Protein AF-A0A416WF87-F1 (afdb_monomer)

Secondary structure (DSSP, 8-state):
------------------------------PPPPPTT-S-TTEESS-SS-S-EE-TTSEEEEE-SSSEEEEE-HHHHHHTTS-EEEEEE---TT-EE-TT-EEEEEEETTEEEEEE-SSSEEEEEE-GGGGSGGG--TT--EEEEEEEEGGG----B-HHHHHHHT-

pLDDT: mean 82.33, std 22.48, range [33.78, 98.69]

Nearest PDB structures (foldseek):
  2edg-assembly1_A  TM=7.376E-01  e=3.246E-07  Mus musculus
  4hnv-assembly1_A  TM=7.085E-01  e=1.153E-01  Staphylococcus aureus
  2dnc-assembly1_A  TM=5.779E-01  e=6.035E-02  Homo sapiens
  3bg5-assembly3_B  TM=3.956E-01  e=2.837E-02  Staphylococcus aureus
  4rcn-assembly1_B  TM=6.445E-01  e=1.052E+00  Mycobacterium avium subsp. paratuberculosis K-10

Foldseek 3Di:
DDDDDDDDDDDDDDDDDDDDDDDPDPPPDPDPDDPPPPDDLFWDQADPDAAWKADPVQWIWGDDPRFIFIFGHLVVCVQLPVAWDAKAAPDDAFDKDAFQDWGIWIHHPRGIDTGTAQGIKGFHDFDPCNVVRRPDHSVNGTGTTIIGTDVRHDDIDHPVRVVVVVD

Sequence (167 aa):
MKRVFFVIQILVLTVVFSGGNRDIEAGNMNMPSFPSQAQDQGYYSQLERNGNFYLKDHTWLRNGENHIQVGISYSMVAAIGNKVTFISPAKAVGDTFVKNELLAEIEGVGGTTNLYAPCAGVIKGINPMIETPYQMQPNQVWVYKCHLKRDQLGPLMDDQEYAAALQ

Radius of gyration: 27.75 Å; Cα contacts (8 Å, |Δi|>4): 299; chains: 1; bounding box: 70×58×87 Å

Solvent-accessible surface area (backbone atoms only — not comparable to full-atom values): 10042 Å² total; per-residue (Å²): 130,89,82,89,85,90,82,85,90,81,92,80,87,82,88,78,89,82,82,90,83,89,78,90,72,89,70,86,70,82,67,78,75,72,76,86,81,76,74,56,90,58,42,33,36,52,63,100,62,85,57,63,32,30,38,93,85,43,40,22,38,32,60,50,98,79,18,26,34,36,27,47,25,62,68,54,42,47,66,16,50,58,39,50,62,42,55,48,73,67,65,55,71,70,39,71,52,43,58,70,37,75,42,28,44,36,32,24,82,56,38,71,50,71,41,55,29,76,23,33,34,33,32,73,36,68,43,77,56,49,84,48,27,71,74,54,55,74,85,60,45,51,48,34,26,26,34,36,28,49,92,55,50,69,76,76,24,42,69,67,56,42,60,60,74,74,112

Structure (mmCIF, N/CA/C/O backbone):
data_AF-A0A416WF87-F1
#
_entry.id   AF-A0A416WF87-F1
#
loop_
_atom_site.group_PDB
_atom_site.id
_atom_site.type_symbol
_atom_site.label_atom_id
_atom_site.label_alt_id
_atom_site.label_comp_id
_atom_site.label_asym_id
_atom_site.label_entity_id
_atom_site.label_seq_id
_atom_site.pdbx_PDB_ins_code
_atom_site.Cartn_x
_atom_site.Cartn_y
_atom_site.Cartn_z
_atom_site.occupancy
_atom_site.B_iso_or_equiv
_atom_site.auth_seq_id
_atom_site.auth_comp_id
_atom_site.auth_asym_id
_atom_site.auth_atom_id
_atom_site.pdbx_PDB_model_num
ATOM 1 N N . MET A 1 1 ? -53.986 -41.598 -70.908 1.00 37.44 1 MET A N 1
ATOM 2 C CA . MET A 1 1 ? -52.728 -42.374 -70.806 1.00 37.44 1 MET A CA 1
ATOM 3 C C . MET A 1 1 ? -51.879 -41.781 -69.687 1.00 37.44 1 MET A C 1
ATOM 5 O O . MET A 1 1 ? -51.890 -40.571 -69.529 1.00 37.44 1 MET A O 1
ATOM 9 N N . LYS A 1 2 ? -51.243 -42.656 -68.894 1.00 42.88 2 LYS A N 1
ATOM 10 C CA . LYS A 1 2 ? -50.347 -42.423 -67.735 1.00 42.88 2 LYS A CA 1
ATOM 11 C C . LYS A 1 2 ? -49.354 -41.257 -67.990 1.00 42.88 2 LYS A C 1
ATOM 13 O O . LYS A 1 2 ? -48.954 -41.077 -69.132 1.00 42.88 2 LYS A O 1
ATOM 18 N N . ARG A 1 3 ? -48.853 -40.510 -66.998 1.00 45.06 3 ARG A N 1
ATOM 19 C CA . ARG A 1 3 ? -47.945 -40.993 -65.938 1.00 45.06 3 ARG A CA 1
ATOM 20 C C . ARG A 1 3 ? -47.837 -40.005 -64.766 1.00 45.06 3 ARG A C 1
ATOM 22 O O . ARG A 1 3 ? -47.672 -38.809 -64.961 1.00 45.06 3 ARG A O 1
ATOM 29 N N . VAL A 1 4 ? -47.877 -40.587 -63.572 1.00 45.38 4 VAL A N 1
ATOM 30 C CA . VAL A 1 4 ? -47.468 -40.038 -62.275 1.00 45.38 4 VAL A CA 1
ATOM 31 C C . VAL A 1 4 ? -45.943 -39.936 -62.237 1.00 45.38 4 VAL A C 1
ATOM 33 O O . VAL A 1 4 ? -45.286 -40.899 -62.627 1.00 45.38 4 VAL A O 1
ATOM 36 N N . PHE A 1 5 ? -45.393 -38.839 -61.710 1.00 46.25 5 PHE A N 1
ATOM 37 C CA . PHE A 1 5 ? -44.030 -38.803 -61.174 1.00 46.25 5 PHE A CA 1
ATOM 38 C C . PHE A 1 5 ? -43.988 -37.937 -59.906 1.00 46.25 5 PHE A C 1
ATOM 40 O O . PHE A 1 5 ? -44.180 -36.727 -59.953 1.00 46.25 5 PHE A O 1
ATOM 47 N N . PHE A 1 6 ? -43.766 -38.604 -58.773 1.00 42.06 6 PHE A N 1
ATOM 48 C CA . 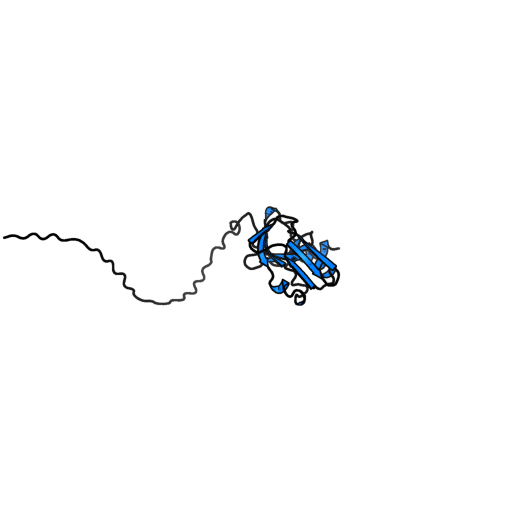PHE A 1 6 ? -43.394 -38.045 -57.472 1.00 42.06 6 PHE A CA 1
ATOM 49 C C . PHE A 1 6 ? -41.868 -38.003 -57.396 1.00 42.06 6 PHE A C 1
ATOM 51 O O . PHE A 1 6 ? -41.290 -39.083 -57.480 1.00 42.06 6 PHE A O 1
ATOM 58 N N . VAL A 1 7 ? -41.226 -36.848 -57.165 1.00 42.19 7 VAL A N 1
ATOM 59 C CA . VAL A 1 7 ? -39.847 -36.801 -56.628 1.00 42.19 7 VAL A CA 1
ATOM 60 C C . VAL A 1 7 ? -39.577 -35.500 -55.831 1.00 42.19 7 VAL A C 1
ATOM 62 O O . VAL A 1 7 ? -39.438 -34.434 -56.412 1.00 42.19 7 VAL A O 1
ATOM 65 N N . ILE A 1 8 ? -39.530 -35.654 -54.498 1.00 43.06 8 ILE A N 1
ATOM 66 C CA . ILE A 1 8 ? -38.529 -35.190 -53.500 1.00 43.06 8 ILE A CA 1
ATOM 67 C C . ILE A 1 8 ? -38.167 -33.686 -53.386 1.00 43.06 8 ILE A C 1
ATOM 69 O O . ILE A 1 8 ? -37.668 -33.051 -54.306 1.00 43.06 8 ILE A O 1
ATOM 73 N N . GLN A 1 9 ? -38.343 -33.175 -52.156 1.00 45.03 9 GLN A N 1
ATOM 74 C CA . GLN A 1 9 ? -37.938 -31.864 -51.631 1.00 45.03 9 GLN A CA 1
ATOM 75 C C . GLN A 1 9 ? -36.424 -31.615 -51.616 1.00 45.03 9 GLN A C 1
ATOM 77 O O . GLN A 1 9 ? -35.680 -32.513 -51.233 1.00 45.03 9 GLN A O 1
ATOM 82 N N . ILE A 1 10 ? -36.014 -30.352 -51.812 1.00 44.91 10 ILE A N 1
ATOM 83 C CA . ILE A 1 10 ? -34.842 -29.738 -51.156 1.00 44.91 10 ILE A CA 1
ATOM 84 C C . ILE A 1 10 ? -35.167 -28.259 -50.864 1.00 44.91 10 ILE A C 1
ATOM 86 O O . ILE A 1 10 ? -35.458 -27.489 -51.777 1.00 44.91 10 ILE A O 1
ATOM 90 N N . LEU A 1 11 ? -35.130 -27.870 -49.586 1.00 39.47 11 LEU A N 1
ATOM 91 C CA . LEU A 1 11 ? -35.268 -26.490 -49.109 1.00 39.47 11 LEU A CA 1
ATOM 92 C C . LEU A 1 11 ? -33.876 -25.833 -49.111 1.00 39.47 11 LEU A C 1
ATOM 94 O O . LEU A 1 11 ? -33.000 -26.264 -48.366 1.00 39.47 11 LEU A O 1
ATOM 98 N N . VAL A 1 12 ? -33.663 -24.802 -49.932 1.00 41.47 12 VAL A N 1
ATOM 99 C CA . VAL A 1 12 ? -32.439 -23.982 -49.910 1.00 41.47 12 VAL A CA 1
ATOM 100 C C . VAL A 1 12 ? -32.845 -22.547 -49.599 1.00 41.47 12 VAL A C 1
ATOM 102 O O . VAL A 1 12 ? -33.397 -21.853 -50.448 1.00 41.47 12 VAL A O 1
ATOM 105 N N . LEU A 1 13 ? -32.604 -22.110 -48.361 1.00 34.38 13 LEU A N 1
ATOM 106 C CA . LEU A 1 13 ? -32.789 -20.720 -47.955 1.00 34.38 13 LEU A CA 1
ATOM 107 C C . LEU A 1 13 ? -31.494 -19.954 -48.260 1.00 34.38 13 LEU A C 1
ATOM 109 O O . LEU A 1 13 ? -30.516 -20.036 -47.521 1.00 34.38 13 LEU A O 1
ATOM 113 N N . THR A 1 14 ? -31.467 -19.236 -49.378 1.00 45.78 14 THR A N 1
ATOM 114 C CA . THR A 1 14 ? -30.399 -18.287 -49.712 1.00 45.78 14 THR A CA 1
ATOM 115 C C . THR A 1 14 ? -30.617 -16.976 -48.961 1.00 45.78 14 THR A C 1
ATOM 117 O O . THR A 1 14 ? -31.574 -16.258 -49.243 1.00 45.78 14 THR A O 1
ATOM 120 N N . VAL A 1 15 ? -29.715 -16.639 -48.038 1.00 44.34 15 VAL A N 1
ATOM 121 C CA . VAL A 1 15 ? -29.583 -15.279 -47.497 1.00 44.34 15 VAL A CA 1
ATOM 122 C C . VAL A 1 15 ? -28.593 -14.530 -48.386 1.00 44.34 15 VAL A C 1
ATOM 124 O O . VAL A 1 15 ? -27.417 -14.885 -48.428 1.00 44.34 15 VAL A O 1
ATOM 127 N N . VAL A 1 16 ? -29.063 -13.507 -49.104 1.00 41.91 16 VAL A N 1
ATOM 128 C CA . VAL A 1 16 ? -28.199 -12.545 -49.803 1.00 41.91 16 VAL A CA 1
ATOM 129 C C . VAL A 1 16 ? -28.466 -11.148 -49.253 1.00 41.91 16 VAL A C 1
ATOM 131 O O . VAL A 1 16 ? -29.606 -10.711 -49.125 1.00 41.91 16 VAL A O 1
ATOM 134 N N . PHE A 1 17 ? -27.360 -10.501 -48.900 1.00 45.88 17 PHE A N 1
ATOM 135 C CA . PHE A 1 17 ? -27.209 -9.180 -48.309 1.00 45.88 17 PHE A CA 1
ATOM 136 C C . PHE A 1 17 ? -27.709 -8.036 -49.207 1.00 45.88 17 PHE A C 1
ATOM 138 O O . PHE A 1 17 ? -27.507 -8.045 -50.417 1.00 45.88 17 PHE A O 1
ATOM 145 N N . SER A 1 18 ? -28.221 -6.982 -48.575 1.00 39.03 18 SER A N 1
ATOM 146 C CA . SER A 1 18 ? -28.177 -5.588 -49.039 1.00 39.03 18 SER A CA 1
ATOM 147 C C . SER A 1 18 ? -28.270 -4.750 -47.763 1.00 39.03 18 SER A C 1
ATOM 149 O O . SER A 1 18 ? -29.150 -4.999 -46.950 1.00 39.03 18 SER A O 1
ATOM 151 N N . GLY A 1 19 ? -27.349 -3.870 -47.394 1.00 33.78 19 GLY A N 1
ATOM 152 C CA . GLY A 1 19 ? -26.683 -2.827 -48.167 1.00 33.78 19 GLY A CA 1
ATOM 153 C C . GLY A 1 19 ? -26.875 -1.569 -47.311 1.00 33.78 19 GLY A C 1
ATOM 154 O O . GLY A 1 19 ? -28.003 -1.262 -46.941 1.00 33.78 19 GLY A O 1
ATOM 155 N N . GLY A 1 20 ? -25.778 -0.972 -46.845 1.00 40.62 20 GLY A N 1
ATOM 156 C CA . GLY A 1 20 ? -25.757 -0.114 -45.657 1.00 40.62 20 GLY A CA 1
ATOM 157 C C . GLY A 1 20 ? -26.458 1.242 -45.767 1.00 40.62 20 GLY A C 1
ATOM 158 O O . GLY A 1 20 ? -26.786 1.704 -46.852 1.00 40.62 20 GLY A O 1
ATOM 159 N N . ASN A 1 21 ? -26.586 1.904 -44.616 1.00 36.91 21 ASN A N 1
ATOM 160 C CA . ASN A 1 21 ? -26.352 3.339 -44.476 1.00 36.91 21 ASN A CA 1
ATOM 161 C C . ASN A 1 21 ? -26.062 3.681 -43.008 1.00 36.91 21 ASN A C 1
ATOM 163 O O . ASN A 1 21 ? -26.610 3.077 -42.089 1.00 36.91 21 ASN A O 1
ATOM 167 N N . ARG A 1 22 ? -25.102 4.588 -42.821 1.00 47.19 22 ARG A N 1
ATOM 168 C CA . ARG A 1 22 ? -24.655 5.116 -41.534 1.00 47.19 22 ARG A CA 1
ATOM 169 C C . ARG A 1 22 ? -25.471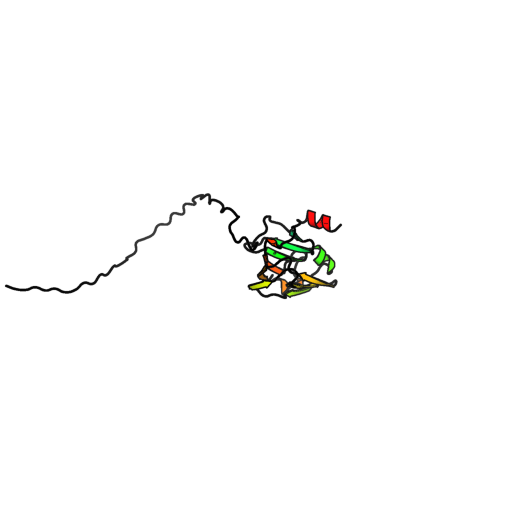 6.359 -41.225 1.00 47.19 22 ARG A C 1
ATOM 171 O O . ARG A 1 22 ? -25.327 7.323 -41.963 1.00 47.19 22 ARG A O 1
ATOM 178 N N . ASP A 1 23 ? -26.160 6.362 -40.094 1.00 42.38 23 ASP A N 1
ATOM 179 C CA . ASP A 1 23 ? -26.611 7.584 -39.441 1.00 42.38 23 ASP A CA 1
ATOM 180 C C . ASP A 1 23 ? -26.057 7.567 -38.011 1.00 42.38 23 ASP A C 1
ATOM 182 O O . ASP A 1 23 ? -26.439 6.746 -37.176 1.00 42.38 23 ASP A O 1
ATOM 186 N N . ILE A 1 24 ? -25.060 8.420 -37.754 1.00 48.06 24 ILE A N 1
ATOM 187 C CA . ILE A 1 24 ? -24.634 8.752 -36.393 1.00 48.06 24 ILE A CA 1
ATOM 188 C C . ILE A 1 24 ? -25.643 9.775 -35.884 1.00 48.06 24 ILE A C 1
ATOM 190 O O . ILE A 1 24 ? -25.491 10.973 -36.107 1.00 48.06 24 ILE A O 1
ATOM 194 N N . GLU A 1 25 ? -26.669 9.298 -35.193 1.00 42.19 25 GLU A N 1
ATOM 195 C CA . GLU A 1 25 ? -27.424 10.128 -34.266 1.00 42.19 25 GLU A CA 1
ATOM 196 C C . GLU A 1 25 ? -26.745 10.020 -32.903 1.00 42.19 25 GLU A C 1
ATOM 198 O O . GLU A 1 25 ? -26.793 8.991 -32.228 1.00 42.19 25 GLU A O 1
ATOM 203 N N . ALA A 1 26 ? -26.074 11.101 -32.498 1.00 45.06 26 ALA A N 1
ATOM 204 C CA . ALA A 1 26 ? -25.683 11.330 -31.115 1.00 45.06 26 ALA A CA 1
ATOM 205 C C . ALA A 1 26 ? -26.960 11.550 -30.285 1.00 45.06 26 ALA A C 1
ATOM 207 O O . ALA A 1 26 ? -27.321 12.669 -29.924 1.00 45.06 26 ALA A O 1
ATOM 208 N N . GLY A 1 27 ? -27.682 10.458 -30.040 1.00 36.88 27 GLY A N 1
ATOM 209 C CA . GLY A 1 27 ? -28.808 10.407 -29.131 1.00 36.88 27 GLY A CA 1
ATOM 210 C C . GLY A 1 27 ? -28.284 10.554 -27.714 1.00 36.88 27 GLY A C 1
ATOM 211 O O . GLY A 1 27 ? -27.629 9.659 -27.184 1.00 36.88 27 GLY A O 1
ATOM 212 N N . ASN A 1 28 ? -28.574 11.701 -27.111 1.00 54.25 28 ASN A N 1
ATOM 213 C CA . ASN A 1 28 ? -28.478 11.945 -25.682 1.00 54.25 28 ASN A CA 1
ATOM 214 C C . ASN A 1 28 ? -29.392 10.952 -24.939 1.00 54.25 28 ASN A C 1
ATOM 216 O O . ASN A 1 28 ? -30.523 11.275 -24.578 1.00 54.25 28 ASN A O 1
ATOM 220 N N . MET A 1 29 ? -28.933 9.712 -24.767 1.00 44.81 29 MET A N 1
ATOM 221 C CA . MET A 1 29 ? -29.598 8.738 -23.919 1.00 44.81 29 MET A CA 1
ATOM 222 C C . MET A 1 29 ? -29.171 9.020 -22.485 1.00 44.81 29 MET A C 1
ATOM 224 O O . MET A 1 29 ? -28.078 8.648 -22.063 1.00 44.81 29 MET A O 1
ATOM 228 N N . ASN A 1 30 ? -30.059 9.676 -21.736 1.00 51.16 30 ASN A N 1
ATOM 229 C CA . ASN A 1 30 ? -30.096 9.551 -20.285 1.00 51.16 30 ASN A CA 1
ATOM 230 C C . ASN A 1 30 ? -30.209 8.057 -19.957 1.00 51.16 30 ASN A C 1
ATOM 232 O O . ASN A 1 30 ? -31.305 7.499 -19.917 1.00 51.16 30 ASN A O 1
ATOM 236 N N . MET A 1 31 ? -29.064 7.405 -19.771 1.00 43.50 31 MET A N 1
ATOM 237 C CA . MET A 1 31 ? -29.006 6.110 -19.118 1.00 43.50 31 MET A CA 1
ATOM 238 C C . MET A 1 31 ? -29.550 6.312 -17.706 1.00 43.50 31 MET A C 1
ATOM 240 O O . MET A 1 31 ? -29.035 7.173 -16.986 1.00 43.50 31 MET A O 1
ATOM 244 N N . PRO A 1 32 ? -30.555 5.539 -17.271 1.00 40.81 32 PRO A N 1
ATOM 245 C CA . PRO A 1 32 ? -30.812 5.410 -15.851 1.00 40.81 32 PRO A CA 1
ATOM 246 C C . PRO A 1 32 ? -29.500 4.930 -15.230 1.00 40.81 32 PRO A C 1
ATOM 248 O O . PRO A 1 32 ? -28.997 3.867 -15.602 1.00 40.81 32 PRO A O 1
ATOM 251 N N . SER A 1 33 ? -28.901 5.725 -14.342 1.00 52.56 33 SER A N 1
ATOM 252 C CA . SER A 1 33 ? -27.798 5.230 -13.531 1.00 52.56 33 SER A CA 1
ATOM 253 C C . SER A 1 33 ? -28.312 3.989 -12.812 1.00 52.56 33 SER A C 1
ATOM 255 O O . SER A 1 33 ? -29.347 4.025 -12.142 1.00 52.56 33 SER A O 1
ATOM 257 N N . PHE A 1 34 ? -27.630 2.863 -13.018 1.00 40.12 34 PHE A N 1
ATOM 258 C CA . PHE A 1 34 ? -27.923 1.648 -12.275 1.00 40.12 34 PHE A CA 1
ATOM 259 C C . PHE A 1 34 ? -27.984 2.003 -10.783 1.00 40.12 34 PHE A C 1
ATOM 261 O O . PHE A 1 34 ? -27.094 2.718 -10.307 1.00 40.12 34 PHE A O 1
ATOM 268 N N . PRO A 1 35 ? -28.992 1.539 -10.020 1.00 37.72 35 PRO A N 1
ATOM 269 C CA . PRO A 1 35 ? -28.926 1.666 -8.575 1.00 37.72 35 PRO A CA 1
ATOM 270 C C . PRO A 1 35 ? -27.637 0.971 -8.125 1.00 37.72 35 PRO A C 1
ATOM 272 O O . PRO A 1 35 ? -27.459 -0.226 -8.349 1.00 37.72 35 PRO A O 1
ATOM 275 N N . SER A 1 36 ? -26.718 1.733 -7.524 1.00 51.03 36 SER A N 1
ATOM 276 C CA . SER A 1 36 ? -25.339 1.328 -7.192 1.00 51.03 36 SER A CA 1
ATOM 277 C C . SER A 1 36 ? -25.230 0.191 -6.163 1.00 51.03 36 SER A C 1
ATOM 279 O O . SER A 1 36 ? -24.153 -0.104 -5.651 1.00 51.03 36 SER A O 1
ATOM 281 N N . GLN A 1 37 ? -26.344 -0.460 -5.834 1.00 42.88 37 GLN A N 1
ATOM 282 C CA . GLN A 1 37 ? -26.469 -1.408 -4.734 1.00 42.88 37 GLN A CA 1
ATOM 283 C C . GLN A 1 37 ? -26.409 -2.884 -5.168 1.00 42.88 37 GLN A C 1
ATOM 285 O O . GLN A 1 37 ? -26.556 -3.762 -4.319 1.00 42.88 37 GLN A O 1
ATOM 290 N N . ALA A 1 38 ? -26.168 -3.178 -6.454 1.00 42.25 38 ALA A N 1
ATOM 291 C CA . ALA A 1 38 ? -26.228 -4.544 -6.995 1.00 42.25 38 ALA A CA 1
ATOM 292 C C . ALA A 1 38 ? -25.000 -5.007 -7.816 1.00 42.25 38 ALA A C 1
ATOM 294 O O . ALA A 1 38 ? -25.109 -5.968 -8.573 1.00 42.25 38 ALA A O 1
ATOM 295 N N . GLN A 1 39 ? -23.825 -4.383 -7.659 1.00 49.44 39 GLN A N 1
ATOM 296 C CA . GLN A 1 39 ? -22.543 -4.983 -8.069 1.00 49.44 39 GLN A CA 1
ATOM 297 C C . GLN A 1 39 ? -21.807 -5.482 -6.813 1.00 49.44 39 GLN A C 1
ATOM 299 O O . GLN A 1 39 ? -21.230 -4.694 -6.074 1.00 49.44 39 GLN A O 1
ATOM 304 N N . ASP A 1 40 ? -21.934 -6.791 -6.560 1.00 48.19 40 ASP A N 1
ATOM 305 C CA . ASP A 1 40 ? -21.277 -7.615 -5.530 1.00 48.19 40 ASP A CA 1
ATOM 306 C C . ASP A 1 40 ? -21.191 -7.040 -4.107 1.00 48.19 40 ASP A C 1
ATOM 308 O O . ASP A 1 40 ? -20.197 -6.457 -3.682 1.00 48.19 40 ASP A O 1
ATOM 312 N N . GLN A 1 41 ? -22.196 -7.351 -3.286 1.00 54.78 41 GLN A N 1
ATOM 313 C CA . GLN A 1 41 ? -22.230 -7.020 -1.853 1.00 54.78 41 GLN A CA 1
ATOM 314 C C . G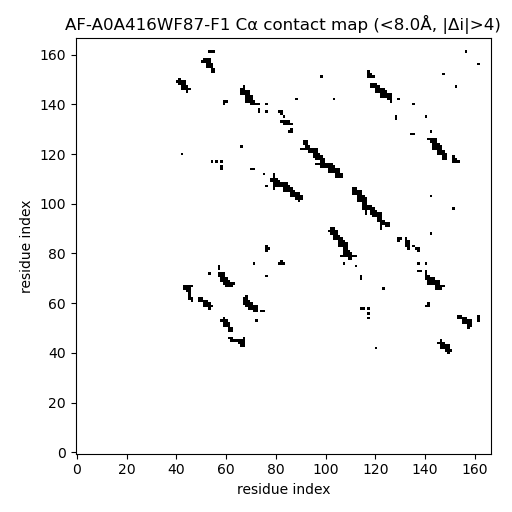LN A 1 41 ? -21.044 -7.586 -1.036 1.00 54.78 41 GLN A C 1
ATOM 316 O O . GLN A 1 41 ? -20.857 -7.194 0.113 1.00 54.78 41 GLN A O 1
ATOM 321 N N . GLY A 1 42 ? -20.226 -8.479 -1.607 1.00 76.19 42 GLY A N 1
ATOM 322 C CA . GLY A 1 42 ? -19.043 -9.031 -0.948 1.00 76.19 42 GLY A CA 1
ATOM 323 C C . GLY A 1 42 ? -17.800 -8.143 -1.034 1.00 76.19 42 GLY A C 1
ATOM 324 O O . GLY A 1 42 ? -17.101 -7.992 -0.033 1.00 76.19 42 GLY A O 1
ATOM 325 N N . TYR A 1 43 ? -17.518 -7.544 -2.195 1.00 83.69 43 TYR A N 1
ATOM 326 C CA . TYR A 1 43 ? -16.242 -6.872 -2.455 1.00 83.69 43 TYR A CA 1
ATOM 327 C C . TYR A 1 43 ? -16.425 -5.468 -3.045 1.00 83.69 43 TYR A C 1
ATOM 329 O O . TYR A 1 43 ? -17.093 -5.277 -4.053 1.00 83.69 43 TYR A O 1
ATOM 337 N N . TYR A 1 44 ? -15.750 -4.479 -2.463 1.00 85.50 44 TYR A N 1
ATOM 338 C CA . TYR A 1 44 ? -15.464 -3.210 -3.114 1.00 85.50 44 TYR A CA 1
ATOM 339 C C . TYR A 1 44 ? -14.465 -3.416 -4.258 1.00 85.50 44 TYR A C 1
ATOM 341 O O . TYR A 1 44 ? -13.307 -3.783 -4.034 1.00 85.50 44 TYR A O 1
ATOM 349 N N . SER A 1 45 ? -14.890 -3.105 -5.481 1.00 90.31 45 SER A N 1
ATOM 350 C CA . SER A 1 45 ? -13.983 -2.779 -6.586 1.00 90.31 45 SER A CA 1
ATOM 351 C C . SER A 1 45 ? -13.610 -1.294 -6.603 1.00 90.31 45 SER A C 1
ATOM 353 O O . SER A 1 45 ? -12.603 -0.936 -7.207 1.00 90.31 45 SER A O 1
ATOM 355 N N . GLN A 1 46 ? -14.391 -0.449 -5.919 1.00 91.00 46 GLN A N 1
ATOM 356 C CA . GLN A 1 46 ? -14.176 0.987 -5.737 1.00 91.00 46 GLN A CA 1
ATOM 357 C C . GLN A 1 46 ? -14.693 1.441 -4.363 1.00 91.00 46 GLN A C 1
ATOM 359 O O . GLN A 1 46 ? -15.659 0.892 -3.834 1.00 91.00 46 GLN A O 1
ATOM 364 N N . LEU A 1 47 ? -14.042 2.453 -3.805 1.00 90.56 47 LEU A N 1
ATOM 365 C CA . LEU A 1 47 ? -14.469 3.257 -2.667 1.00 90.56 47 LEU A CA 1
ATOM 366 C C . LEU A 1 47 ? -15.595 4.209 -3.090 1.00 90.56 47 LEU A C 1
ATOM 368 O O . LEU A 1 47 ? -15.647 4.654 -4.236 1.00 90.56 47 LEU A O 1
ATOM 372 N N . GLU A 1 48 ? -16.453 4.583 -2.141 1.00 88.00 48 GLU A N 1
ATOM 373 C CA . GLU A 1 48 ? -17.618 5.453 -2.388 1.00 88.00 48 GLU A CA 1
ATOM 374 C C . GLU A 1 48 ? -17.249 6.872 -2.840 1.00 88.00 48 GLU A C 1
ATOM 376 O O . GLU A 1 48 ? -18.038 7.556 -3.488 1.00 88.00 48 GLU A O 1
ATOM 381 N N . ARG A 1 49 ? -16.045 7.326 -2.486 1.00 90.25 49 ARG A N 1
ATOM 382 C CA . ARG A 1 49 ? -15.521 8.655 -2.802 1.00 90.25 49 ARG A CA 1
ATOM 383 C C . ARG A 1 49 ? -14.177 8.524 -3.512 1.00 90.25 49 ARG A C 1
ATOM 385 O O . ARG A 1 49 ? -13.437 7.568 -3.292 1.00 90.25 49 ARG A O 1
ATOM 392 N N . ASN A 1 50 ? -13.851 9.511 -4.343 1.00 91.31 50 ASN A N 1
ATOM 393 C CA . ASN A 1 50 ? -12.525 9.641 -4.947 1.00 91.31 50 ASN A CA 1
ATOM 394 C C . ASN A 1 50 ? -11.603 10.446 -4.028 1.00 91.31 50 ASN A C 1
ATOM 396 O O . ASN A 1 50 ? -12.051 11.374 -3.363 1.00 91.31 50 ASN A O 1
ATOM 400 N N . GLY A 1 51 ? -10.315 10.115 -4.033 1.00 94.06 51 GLY A N 1
ATOM 401 C CA . GLY A 1 51 ? -9.315 10.749 -3.176 1.00 94.06 51 GLY A CA 1
ATOM 402 C C . GLY A 1 51 ? -8.332 9.725 -2.625 1.00 94.06 51 GLY A C 1
ATOM 403 O O . GLY A 1 51 ? -8.416 8.541 -2.965 1.00 94.06 51 GLY A O 1
ATOM 404 N N . ASN A 1 52 ? -7.397 10.193 -1.802 1.00 96.44 52 ASN A N 1
ATOM 405 C CA . ASN A 1 52 ? -6.600 9.305 -0.966 1.00 96.44 52 ASN A CA 1
ATOM 406 C C . ASN A 1 52 ? -7.426 8.941 0.263 1.00 96.44 52 ASN A C 1
ATOM 408 O O . ASN A 1 52 ? -8.017 9.816 0.895 1.00 96.44 52 ASN A O 1
ATOM 412 N N . PHE A 1 53 ? -7.428 7.661 0.600 1.00 97.50 53 PHE A N 1
ATOM 413 C CA . PHE A 1 53 ? -7.976 7.171 1.849 1.00 97.50 53 PHE A CA 1
ATOM 414 C C . PHE A 1 53 ? -6.918 6.403 2.616 1.00 97.50 53 PHE A C 1
ATOM 416 O O . PHE A 1 53 ? -6.040 5.767 2.036 1.00 97.50 53 PHE A O 1
ATOM 423 N N . TYR A 1 54 ? -7.042 6.445 3.931 1.00 97.88 54 TYR A N 1
ATOM 424 C CA . TYR A 1 54 ? -6.131 5.809 4.856 1.00 97.88 54 TYR A CA 1
ATOM 425 C C . TYR A 1 54 ? -6.913 4.997 5.871 1.00 97.88 54 TYR A C 1
ATOM 427 O O . TYR A 1 54 ? -8.035 5.337 6.253 1.00 97.88 54 TYR A O 1
ATOM 435 N N . LEU A 1 55 ? -6.288 3.928 6.336 1.00 97.31 55 LEU A N 1
ATOM 436 C CA . LEU A 1 55 ? -6.741 3.168 7.487 1.00 97.31 55 LEU A CA 1
ATOM 437 C C . LEU A 1 55 ? -5.836 3.445 8.684 1.00 97.31 55 LEU A C 1
ATOM 439 O O . LEU A 1 55 ? -4.715 3.939 8.559 1.00 97.31 55 LEU A O 1
ATOM 443 N N . LYS A 1 56 ? -6.335 3.101 9.873 1.00 95.81 56 LYS A N 1
ATOM 444 C CA . LYS A 1 56 ? -5.609 3.282 11.138 1.00 95.81 56 LYS A CA 1
ATOM 445 C C . LYS A 1 56 ? -4.267 2.541 11.173 1.00 95.81 56 LYS A C 1
ATOM 447 O O . LYS A 1 56 ? -3.366 2.954 11.887 1.00 95.81 56 LYS A O 1
ATOM 452 N N . ASP A 1 57 ? -4.141 1.461 10.411 1.00 95.44 57 ASP A N 1
ATOM 453 C CA . ASP A 1 57 ? -2.916 0.669 10.266 1.00 95.44 57 ASP A CA 1
ATOM 454 C C . ASP A 1 57 ? -1.929 1.244 9.235 1.00 95.44 57 ASP A C 1
ATOM 456 O O . ASP A 1 57 ? -0.983 0.566 8.844 1.00 95.44 57 ASP A O 1
ATOM 460 N N . HIS A 1 58 ? -2.137 2.491 8.801 1.00 96.94 58 HIS A N 1
ATOM 461 C CA . HIS A 1 58 ? -1.323 3.177 7.802 1.00 96.94 58 HIS A CA 1
ATOM 462 C C . HIS A 1 58 ? -1.390 2.568 6.391 1.00 96.94 58 HIS A C 1
ATOM 464 O O . HIS A 1 58 ? -0.537 2.867 5.553 1.00 96.94 58 HIS A O 1
ATOM 470 N N . THR A 1 59 ? -2.419 1.774 6.084 1.00 97.88 59 THR A N 1
ATOM 471 C CA . THR A 1 59 ? -2.717 1.379 4.701 1.00 97.88 59 THR A CA 1
ATOM 472 C C . THR A 1 59 ? -3.270 2.569 3.923 1.00 97.88 59 THR A C 1
ATOM 474 O O . THR A 1 59 ? -4.188 3.240 4.392 1.00 97.88 59 THR A O 1
ATOM 477 N N . TRP A 1 60 ? -2.752 2.804 2.719 1.00 98.25 60 TRP A N 1
ATOM 478 C CA . TRP A 1 60 ? -3.274 3.770 1.753 1.00 98.25 60 TRP A CA 1
ATOM 479 C C . TRP A 1 60 ? -4.144 3.072 0.705 1.00 98.25 60 TRP A C 1
ATOM 481 O O . TRP A 1 60 ? -3.798 1.992 0.215 1.00 98.25 60 TRP A O 1
ATOM 491 N N . LEU A 1 61 ? -5.260 3.705 0.347 1.00 97.81 61 LEU A N 1
ATOM 492 C CA . LEU A 1 61 ? -6.260 3.212 -0.591 1.00 97.81 61 LEU A CA 1
ATOM 493 C C . LEU A 1 61 ? -6.684 4.325 -1.557 1.00 97.81 61 LEU A C 1
ATOM 495 O O . LEU A 1 61 ? -6.926 5.460 -1.145 1.00 97.81 61 LEU A O 1
ATOM 499 N N . ARG A 1 62 ? -6.849 3.996 -2.841 1.00 96.81 62 ARG A N 1
ATOM 500 C CA . ARG A 1 62 ? -7.393 4.929 -3.844 1.00 96.81 62 ARG A CA 1
ATOM 501 C C . ARG A 1 62 ? -8.127 4.210 -4.965 1.00 96.81 62 ARG A C 1
ATOM 503 O O . ARG A 1 62 ? -7.723 3.131 -5.389 1.00 96.81 62 ARG A O 1
ATOM 510 N N . ASN A 1 63 ? -9.173 4.840 -5.494 1.00 95.75 63 ASN A N 1
ATOM 511 C CA . ASN A 1 63 ? -9.898 4.324 -6.653 1.00 95.75 63 ASN A CA 1
ATOM 512 C C . ASN A 1 63 ? -9.042 4.294 -7.922 1.00 95.75 63 ASN A C 1
ATOM 514 O O . ASN A 1 63 ? -8.451 5.302 -8.313 1.00 95.75 63 ASN A O 1
ATOM 518 N N . GLY A 1 64 ? -9.053 3.142 -8.591 1.00 92.31 64 GLY A N 1
ATOM 519 C CA . GLY A 1 64 ? -8.786 2.997 -10.018 1.00 92.31 64 GLY A CA 1
ATOM 520 C C . GLY A 1 64 ? -10.079 2.727 -10.799 1.00 92.31 64 GLY A C 1
ATOM 521 O O . GLY A 1 64 ? -11.183 2.783 -10.261 1.00 92.31 64 GLY A O 1
ATOM 522 N N . GLU A 1 65 ? -9.950 2.400 -12.085 1.00 88.06 65 GLU A N 1
ATOM 523 C CA . GLU A 1 65 ? -11.099 2.225 -12.992 1.00 88.06 65 GLU A CA 1
ATOM 524 C C . GLU A 1 65 ? -12.025 1.052 -12.608 1.00 88.06 65 GLU A C 1
ATOM 526 O O . GLU A 1 65 ? -13.235 1.153 -12.753 1.00 88.06 65 GLU A O 1
ATOM 531 N N . ASN A 1 66 ? -11.477 -0.044 -12.071 1.00 92.19 66 ASN A N 1
ATOM 532 C CA . ASN A 1 66 ? -12.245 -1.213 -11.603 1.00 92.19 66 ASN A CA 1
ATOM 533 C C . ASN A 1 66 ? -11.480 -2.008 -10.525 1.00 92.19 66 ASN A C 1
ATOM 535 O O . ASN A 1 66 ? -11.412 -3.240 -10.528 1.00 92.19 66 ASN A O 1
ATOM 539 N N . HIS A 1 67 ? -10.768 -1.287 -9.670 1.00 95.31 67 HIS A N 1
ATOM 540 C CA . HIS A 1 67 ? -9.980 -1.830 -8.572 1.00 95.31 67 HIS A CA 1
ATOM 541 C C . HIS A 1 67 ? -9.683 -0.715 -7.576 1.00 95.31 67 HIS A C 1
ATOM 543 O O . HIS A 1 67 ? -9.708 0.468 -7.920 1.00 95.31 67 HIS A O 1
ATOM 549 N N . ILE A 1 68 ? -9.296 -1.110 -6.373 1.00 97.69 68 ILE A N 1
ATOM 550 C CA . ILE A 1 68 ? -8.707 -0.217 -5.386 1.00 97.69 68 ILE A CA 1
ATOM 551 C C . ILE A 1 68 ? -7.196 -0.414 -5.442 1.00 97.69 68 ILE A C 1
ATOM 553 O O . ILE A 1 68 ? -6.708 -1.540 -5.381 1.00 97.69 68 ILE A O 1
ATOM 557 N N . GLN A 1 69 ? -6.445 0.666 -5.601 1.00 98.12 69 GLN A N 1
ATOM 558 C CA . GLN A 1 69 ? -5.003 0.651 -5.402 1.00 98.12 69 GLN A CA 1
ATOM 559 C C . GLN A 1 69 ? -4.721 0.589 -3.901 1.00 98.12 69 GLN A C 1
ATOM 561 O O . GLN A 1 69 ? -5.325 1.343 -3.142 1.00 98.12 69 GLN A O 1
ATOM 566 N N . VAL A 1 70 ? -3.827 -0.304 -3.486 1.00 98.50 70 VAL A N 1
ATOM 567 C CA . VAL A 1 70 ? -3.474 -0.557 -2.084 1.00 98.50 70 VAL A CA 1
ATOM 568 C C . VAL A 1 70 ? -1.973 -0.365 -1.906 1.00 98.50 70 VAL A C 1
ATOM 570 O O . VAL A 1 70 ? -1.179 -0.894 -2.690 1.00 98.50 70 VAL A O 1
ATOM 573 N N . GLY A 1 71 ? -1.587 0.395 -0.886 1.00 98.25 71 GLY A N 1
ATOM 574 C CA . GLY A 1 71 ? -0.204 0.759 -0.592 1.00 98.25 71 GLY A CA 1
ATOM 575 C C . GLY A 1 71 ? 0.014 1.123 0.869 1.00 98.25 71 GLY A C 1
ATOM 576 O O . GLY A 1 71 ? -0.878 0.955 1.698 1.00 98.25 71 GLY A O 1
ATOM 577 N N . ILE A 1 72 ? 1.195 1.657 1.171 1.00 97.69 72 ILE A N 1
ATOM 578 C CA . ILE A 1 72 ? 1.501 2.241 2.484 1.00 97.69 72 ILE A CA 1
ATOM 579 C C . ILE A 1 72 ? 1.210 3.742 2.490 1.00 97.69 72 ILE A C 1
ATOM 581 O O . ILE A 1 72 ? 1.242 4.394 1.451 1.00 97.69 72 ILE A O 1
ATOM 585 N N . SER A 1 73 ? 0.923 4.316 3.651 1.00 97.19 73 SER A N 1
ATOM 586 C CA . SER A 1 73 ? 0.695 5.755 3.774 1.00 97.19 73 SER A CA 1
ATOM 587 C C . SER A 1 73 ? 1.963 6.574 3.517 1.00 97.19 73 SER A C 1
ATOM 589 O O . SER A 1 73 ? 3.092 6.100 3.667 1.00 97.19 73 SER A O 1
ATOM 591 N N . TYR A 1 74 ? 1.784 7.861 3.211 1.00 95.69 74 TYR A N 1
ATOM 592 C CA . TYR A 1 74 ? 2.907 8.791 3.069 1.00 95.69 74 TYR A CA 1
ATOM 593 C C . TYR A 1 74 ? 3.726 8.928 4.358 1.00 95.69 74 TYR A C 1
ATOM 595 O O . TYR A 1 74 ? 4.941 9.099 4.292 1.00 95.69 74 TYR A O 1
ATOM 603 N N . SER A 1 75 ? 3.100 8.793 5.535 1.00 95.44 75 SER A N 1
ATOM 604 C CA . SER A 1 75 ? 3.841 8.806 6.801 1.00 95.44 75 SER A CA 1
ATOM 605 C C . SER A 1 75 ? 4.738 7.574 6.949 1.00 95.44 75 SER A C 1
ATOM 607 O O . SER A 1 75 ? 5.830 7.692 7.495 1.00 95.44 75 SER A O 1
ATOM 609 N N . MET A 1 76 ? 4.331 6.412 6.423 1.00 96.06 76 MET A N 1
ATOM 610 C CA . MET A 1 76 ? 5.178 5.215 6.412 1.00 96.06 76 MET A CA 1
ATOM 611 C C . MET A 1 76 ? 6.330 5.338 5.420 1.00 96.06 76 MET A C 1
ATOM 613 O O . MET A 1 76 ? 7.443 4.937 5.745 1.00 96.06 76 MET A O 1
ATOM 617 N N . VAL A 1 77 ? 6.110 5.966 4.259 1.00 95.69 77 VAL A N 1
ATOM 618 C CA . VAL A 1 77 ? 7.209 6.315 3.339 1.00 95.69 77 VAL A CA 1
ATOM 619 C C . VAL A 1 77 ? 8.214 7.248 4.014 1.00 95.69 77 VAL A C 1
ATOM 621 O O . VAL A 1 77 ? 9.422 7.050 3.889 1.00 95.69 77 VAL A O 1
ATOM 624 N N . ALA A 1 78 ? 7.737 8.245 4.763 1.00 94.62 78 ALA A N 1
ATOM 625 C CA . ALA A 1 78 ? 8.610 9.123 5.533 1.00 94.62 78 ALA A CA 1
ATOM 626 C C . ALA A 1 78 ? 9.394 8.348 6.609 1.00 94.62 78 ALA A C 1
ATOM 628 O O . ALA A 1 78 ? 10.603 8.543 6.739 1.00 94.62 78 ALA A O 1
ATOM 629 N N . ALA A 1 79 ? 8.738 7.420 7.316 1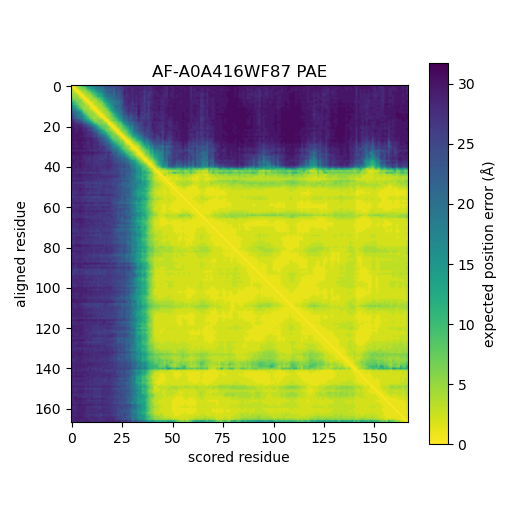.00 95.50 79 ALA A N 1
ATOM 630 C CA . ALA A 1 79 ? 9.351 6.596 8.358 1.00 95.50 79 ALA A CA 1
ATOM 631 C C . ALA A 1 79 ? 10.491 5.699 7.838 1.00 95.50 79 ALA A C 1
ATOM 633 O O . ALA A 1 79 ? 11.471 5.498 8.549 1.00 95.50 79 ALA A O 1
ATOM 634 N N . ILE A 1 80 ? 10.416 5.223 6.590 1.00 95.38 80 ILE A N 1
ATOM 635 C CA . ILE A 1 80 ? 11.488 4.442 5.939 1.00 95.38 80 ILE A CA 1
ATOM 636 C C . ILE A 1 80 ? 12.516 5.316 5.197 1.00 95.38 80 ILE A C 1
ATOM 638 O O . ILE A 1 80 ? 13.239 4.841 4.321 1.00 95.38 80 ILE A O 1
ATOM 642 N N . GLY A 1 81 ? 12.613 6.606 5.529 1.00 94.44 81 GLY A N 1
ATOM 643 C CA . GLY A 1 81 ? 13.637 7.503 4.985 1.00 94.44 81 GLY A CA 1
ATOM 644 C C . GLY A 1 81 ? 13.251 8.209 3.683 1.00 94.44 81 GLY A C 1
ATOM 645 O O . GLY A 1 81 ? 14.129 8.549 2.893 1.00 94.44 81 GLY A O 1
ATOM 646 N N . ASN A 1 82 ? 11.955 8.455 3.459 1.00 92.56 82 ASN A N 1
ATOM 647 C CA . ASN A 1 82 ? 11.384 9.244 2.352 1.00 92.56 82 ASN A CA 1
ATOM 648 C C . ASN A 1 82 ? 11.599 8.694 0.932 1.00 92.56 82 ASN A C 1
ATOM 650 O O . ASN A 1 82 ? 11.153 9.314 -0.035 1.00 92.56 82 ASN A O 1
ATOM 654 N N . LYS A 1 83 ? 12.275 7.554 0.774 1.00 92.06 83 LYS A N 1
ATOM 655 C CA . LYS A 1 83 ? 12.561 6.964 -0.533 1.00 92.06 83 LYS A CA 1
ATOM 656 C C . LYS A 1 83 ? 12.529 5.449 -0.459 1.00 92.06 83 LYS A C 1
ATOM 658 O O . LYS A 1 83 ? 13.318 4.865 0.277 1.00 92.06 83 LYS A O 1
ATOM 663 N N . VAL A 1 84 ? 11.664 4.847 -1.271 1.00 94.31 84 VAL A N 1
ATOM 664 C CA . VAL A 1 84 ? 11.594 3.396 -1.460 1.00 94.31 84 VAL A CA 1
ATOM 665 C C . VAL A 1 84 ? 12.733 2.954 -2.379 1.00 94.31 84 VAL A C 1
ATOM 667 O O . VAL A 1 84 ? 12.977 3.553 -3.430 1.00 94.31 84 VAL A O 1
ATOM 670 N N . THR A 1 85 ? 13.454 1.920 -1.969 1.00 95.25 85 THR A N 1
ATOM 671 C CA . THR A 1 85 ? 14.594 1.338 -2.687 1.00 95.25 85 THR A CA 1
ATOM 672 C C . THR A 1 85 ? 14.288 -0.060 -3.201 1.00 95.25 85 THR A C 1
ATOM 674 O O . THR A 1 85 ? 14.855 -0.449 -4.221 1.00 95.25 85 THR A O 1
ATOM 677 N N . PHE A 1 86 ? 13.378 -0.785 -2.548 1.00 96.62 86 PHE A N 1
ATOM 678 C CA . PHE A 1 86 ? 12.975 -2.127 -2.946 1.00 96.62 86 PHE A CA 1
ATOM 679 C C . PHE A 1 86 ? 11.548 -2.447 -2.480 1.00 96.62 86 PHE A C 1
ATOM 681 O O . PHE A 1 86 ? 11.103 -1.974 -1.435 1.00 96.62 86 PHE A O 1
ATOM 688 N N . ILE A 1 87 ? 10.825 -3.248 -3.266 1.00 97.44 87 ILE A N 1
ATOM 689 C CA . ILE A 1 87 ? 9.509 -3.787 -2.906 1.00 97.44 87 ILE A CA 1
ATOM 690 C C . ILE A 1 87 ? 9.490 -5.267 -3.285 1.00 97.44 87 ILE A C 1
ATOM 692 O O . ILE A 1 87 ? 9.698 -5.610 -4.446 1.00 97.44 87 ILE A O 1
ATOM 696 N N . SER A 1 88 ? 9.188 -6.127 -2.315 1.00 97.75 88 SER A N 1
ATOM 697 C CA . SER A 1 88 ? 9.013 -7.567 -2.506 1.00 97.75 88 SER A CA 1
ATOM 698 C C . SER A 1 88 ? 7.530 -7.935 -2.399 1.00 97.75 88 SER A C 1
ATOM 700 O O . SER A 1 88 ? 6.988 -7.954 -1.289 1.00 97.75 88 SER A O 1
ATOM 702 N N . PRO A 1 89 ? 6.827 -8.191 -3.516 1.00 97.81 89 PRO A N 1
ATOM 703 C CA . PRO A 1 89 ? 5.439 -8.632 -3.476 1.00 97.81 89 PRO A CA 1
ATOM 704 C C . PRO A 1 89 ? 5.343 -10.073 -2.948 1.00 97.81 89 PRO A C 1
ATOM 706 O O . PRO A 1 89 ? 5.952 -10.989 -3.492 1.00 97.81 89 PRO A O 1
ATOM 709 N N . ALA A 1 90 ? 4.531 -10.295 -1.914 1.00 98.44 90 ALA A N 1
ATOM 710 C CA . ALA A 1 90 ? 4.265 -11.619 -1.347 1.00 98.44 90 ALA A CA 1
ATOM 711 C C . ALA A 1 90 ? 3.108 -12.372 -2.038 1.00 98.44 90 ALA A C 1
ATOM 713 O O . ALA A 1 90 ? 2.831 -13.520 -1.687 1.00 98.44 90 ALA A O 1
ATOM 714 N N . LYS A 1 91 ? 2.398 -11.729 -2.979 1.00 97.75 91 LYS A N 1
ATOM 715 C CA . LYS A 1 91 ? 1.205 -12.264 -3.653 1.00 97.75 91 LYS A CA 1
ATOM 716 C C . LYS A 1 91 ? 1.253 -12.049 -5.161 1.00 97.75 91 LYS A C 1
ATOM 718 O O . LYS A 1 91 ? 1.717 -11.017 -5.643 1.00 97.75 91 LYS A O 1
ATOM 723 N N . ALA A 1 92 ? 0.715 -13.011 -5.900 1.00 97.94 92 ALA A N 1
ATOM 724 C CA . ALA A 1 92 ? 0.554 -12.946 -7.344 1.00 97.94 92 ALA A CA 1
ATOM 725 C C . ALA A 1 92 ? -0.840 -12.433 -7.741 1.00 97.94 92 ALA A C 1
ATOM 727 O O . ALA A 1 92 ? -1.785 -12.403 -6.952 1.00 97.94 92 ALA A O 1
ATOM 728 N N . VAL A 1 93 ? -0.986 -12.027 -9.004 1.00 98.06 93 VAL A N 1
ATOM 729 C CA . VAL A 1 93 ? -2.298 -11.683 -9.568 1.00 98.06 93 VAL A CA 1
ATOM 730 C C . VAL A 1 93 ? -3.205 -12.912 -9.554 1.00 98.06 93 VAL A C 1
ATOM 732 O O . VAL A 1 93 ? -2.818 -13.973 -10.031 1.00 98.06 93 VAL A O 1
ATOM 735 N N . GLY A 1 94 ? -4.427 -12.747 -9.051 1.00 95.38 94 GLY A N 1
ATOM 736 C CA . GLY A 1 94 ? -5.392 -13.830 -8.866 1.00 95.38 94 GLY A CA 1
ATOM 737 C C . GLY A 1 94 ? -5.417 -14.397 -7.447 1.00 95.38 94 GLY A C 1
ATOM 738 O O . GLY A 1 94 ? -6.434 -14.977 -7.069 1.00 95.38 94 GLY A O 1
ATOM 739 N N . ASP A 1 95 ? -4.373 -14.168 -6.645 1.00 98.06 95 ASP A N 1
ATOM 740 C CA . ASP A 1 95 ? -4.336 -14.647 -5.267 1.00 98.06 95 ASP A CA 1
ATOM 741 C C . ASP A 1 95 ? -5.413 -13.974 -4.415 1.00 98.06 95 ASP A C 1
ATOM 743 O O . ASP A 1 95 ? -5.652 -12.761 -4.485 1.00 98.06 95 ASP A O 1
ATOM 747 N N . THR A 1 96 ? -6.034 -14.779 -3.560 1.00 97.38 96 THR A N 1
ATOM 748 C CA . THR A 1 96 ? -6.858 -14.294 -2.458 1.00 97.38 96 THR A CA 1
ATOM 749 C C . THR A 1 96 ? -5.999 -14.074 -1.222 1.00 97.38 96 THR A C 1
ATOM 751 O O . THR A 1 96 ? -5.024 -14.794 -1.003 1.00 97.38 96 THR A O 1
ATOM 754 N N . PHE A 1 97 ? -6.403 -13.136 -0.377 1.00 97.69 97 PHE A N 1
ATOM 755 C CA . PHE A 1 97 ? -5.769 -12.890 0.914 1.00 97.69 97 PHE A CA 1
ATOM 756 C C . PHE A 1 97 ? -6.818 -12.630 1.993 1.00 97.69 97 PHE A C 1
ATOM 758 O O . PHE A 1 97 ? -7.964 -12.281 1.685 1.00 97.69 97 PHE A O 1
ATOM 765 N N . VAL A 1 98 ? -6.428 -12.789 3.255 1.00 97.44 98 VAL A N 1
ATOM 766 C CA . VAL A 1 98 ? -7.246 -12.457 4.431 1.00 97.44 98 VAL A CA 1
ATOM 767 C C . VAL A 1 98 ? -6.635 -11.306 5.228 1.00 97.44 98 VAL A C 1
ATOM 769 O O . VAL A 1 98 ? -5.482 -10.935 5.031 1.00 97.44 98 VAL A O 1
ATOM 772 N N . LYS A 1 99 ? -7.415 -10.719 6.140 1.00 96.81 99 LYS A N 1
ATOM 773 C CA . LYS A 1 99 ? -6.951 -9.624 7.000 1.00 96.81 99 LYS A CA 1
ATOM 774 C C . LYS A 1 99 ? -5.662 -9.999 7.748 1.00 96.81 99 LYS A C 1
ATOM 776 O O . LYS A 1 99 ? -5.557 -11.105 8.271 1.00 96.81 99 LYS A O 1
ATOM 781 N N . ASN A 1 100 ? -4.744 -9.039 7.852 1.00 97.75 100 ASN A N 1
ATOM 782 C CA . ASN A 1 100 ? -3.420 -9.130 8.476 1.00 97.75 100 ASN A CA 1
ATOM 783 C C . ASN A 1 100 ? -2.423 -10.065 7.772 1.00 97.75 100 ASN A C 1
ATOM 785 O O . ASN A 1 100 ? -1.322 -10.269 8.277 1.00 97.75 100 ASN A O 1
ATOM 789 N N . GLU A 1 101 ? -2.766 -10.624 6.614 1.00 98.44 101 GLU A N 1
ATOM 790 C CA . GLU A 1 101 ? -1.812 -11.376 5.806 1.00 98.44 101 GLU A CA 1
ATOM 791 C C . GLU A 1 101 ? -0.770 -10.438 5.179 1.00 98.44 101 GLU A C 1
ATOM 793 O O . GLU A 1 101 ? -1.091 -9.311 4.799 1.00 98.44 101 GLU A O 1
ATOM 798 N N . LEU A 1 102 ? 0.486 -10.883 5.079 1.00 98.62 102 LEU A N 1
ATOM 799 C CA . LEU A 1 102 ? 1.547 -10.110 4.435 1.00 98.62 102 LEU A CA 1
ATOM 800 C C . LEU A 1 102 ? 1.263 -9.992 2.932 1.00 98.62 102 LEU A C 1
ATOM 802 O O . LEU A 1 102 ? 1.093 -10.999 2.242 1.00 98.62 102 LEU A O 1
ATOM 806 N N . LEU A 1 103 ? 1.239 -8.760 2.426 1.00 98.69 103 LEU A N 1
ATOM 807 C CA . LEU A 1 103 ? 1.080 -8.470 1.004 1.00 98.69 103 LEU A CA 1
ATOM 808 C C . LEU A 1 103 ? 2.406 -8.099 0.350 1.00 98.69 103 LEU A C 1
ATOM 810 O O . LEU A 1 103 ? 2.661 -8.531 -0.773 1.00 98.69 103 LEU A O 1
ATOM 814 N N . ALA A 1 104 ? 3.239 -7.296 1.008 1.00 98.56 104 ALA A N 1
ATOM 815 C CA . ALA A 1 104 ? 4.558 -6.943 0.497 1.00 98.56 104 ALA A CA 1
ATOM 816 C C . ALA A 1 104 ? 5.504 -6.500 1.613 1.00 98.56 104 ALA A C 1
ATOM 818 O O . ALA A 1 104 ? 5.072 -5.902 2.598 1.00 98.56 104 ALA A O 1
ATOM 819 N N . GLU A 1 105 ? 6.793 -6.738 1.413 1.00 98.38 105 GLU A N 1
ATOM 820 C CA . GLU A 1 105 ? 7.868 -6.110 2.182 1.00 98.38 105 GLU A CA 1
ATOM 821 C C . GLU A 1 105 ? 8.384 -4.904 1.394 1.00 98.38 105 GLU A C 1
ATOM 823 O O . GLU A 1 105 ? 8.512 -4.958 0.168 1.00 98.38 105 GLU A O 1
ATOM 828 N N . ILE A 1 106 ? 8.634 -3.795 2.080 1.00 97.50 106 ILE A N 1
ATOM 829 C CA . ILE A 1 106 ? 9.003 -2.517 1.473 1.00 97.50 106 ILE A CA 1
ATOM 830 C C . ILE A 1 106 ? 10.237 -1.992 2.194 1.00 97.50 106 ILE A C 1
ATOM 832 O O . ILE A 1 106 ? 10.228 -1.780 3.405 1.00 97.50 106 ILE A O 1
ATOM 836 N N . GLU A 1 107 ? 11.294 -1.743 1.438 1.00 96.69 107 GLU A N 1
ATOM 837 C CA . GLU A 1 107 ? 12.538 -1.184 1.946 1.00 96.69 107 GLU A CA 1
ATOM 838 C C . GLU A 1 107 ? 12.723 0.231 1.414 1.00 96.69 107 GLU A C 1
ATOM 840 O O . GLU A 1 107 ? 12.458 0.526 0.244 1.00 96.69 107 GLU A O 1
ATOM 845 N N . GLY A 1 108 ? 13.184 1.111 2.293 1.00 95.50 108 GLY A N 1
ATOM 846 C CA . GLY A 1 108 ? 13.654 2.435 1.949 1.00 95.50 108 GLY A CA 1
ATOM 847 C C . GLY A 1 108 ? 15.038 2.709 2.520 1.00 95.50 108 GLY A C 1
ATOM 848 O O . GLY A 1 108 ? 15.641 1.890 3.208 1.00 95.50 108 GLY A O 1
ATOM 849 N N . VAL A 1 109 ? 15.546 3.909 2.251 1.00 94.88 109 VAL A N 1
ATOM 850 C CA . VAL A 1 109 ? 16.898 4.328 2.670 1.00 94.88 109 VAL A CA 1
ATOM 851 C C . VAL A 1 109 ? 17.080 4.301 4.195 1.00 94.88 109 VAL A C 1
ATOM 853 O O . VAL A 1 109 ? 18.192 4.115 4.681 1.00 94.88 109 VAL A O 1
ATOM 856 N N . GLY A 1 110 ? 16.002 4.517 4.950 1.00 95.25 110 GLY A N 1
ATOM 857 C CA . GLY A 1 110 ? 16.013 4.609 6.410 1.00 95.25 110 GLY A CA 1
ATOM 858 C C . GLY A 1 110 ? 15.575 3.341 7.144 1.00 95.25 110 GLY A C 1
ATOM 859 O O . GLY A 1 110 ? 15.574 3.349 8.372 1.00 95.25 110 GLY A O 1
ATOM 860 N N . GLY A 1 111 ? 15.186 2.275 6.437 1.00 97.06 111 GLY A N 1
ATOM 861 C CA . GLY A 1 111 ? 14.724 1.032 7.056 1.00 97.06 111 GLY A CA 1
ATOM 862 C C . GLY A 1 111 ? 13.670 0.293 6.235 1.00 97.06 111 GLY A C 1
ATOM 863 O O . GLY A 1 111 ? 13.424 0.610 5.073 1.00 97.06 111 GLY A O 1
ATOM 864 N N . THR A 1 112 ? 13.031 -0.694 6.860 1.00 97.50 112 THR A N 1
ATOM 865 C CA . THR A 1 112 ? 12.025 -1.560 6.236 1.00 97.50 112 THR A CA 1
ATOM 866 C C . THR A 1 112 ? 10.654 -1.409 6.890 1.00 97.50 112 THR A C 1
ATOM 868 O O . THR A 1 112 ? 10.521 -1.043 8.059 1.00 97.50 112 THR A O 1
ATOM 871 N N . THR A 1 113 ? 9.609 -1.701 6.124 1.00 97.94 113 THR A N 1
ATOM 872 C CA . THR A 1 113 ? 8.232 -1.817 6.597 1.00 97.94 113 THR A CA 1
ATOM 873 C C . THR A 1 113 ? 7.475 -2.871 5.794 1.00 97.94 113 THR A C 1
ATOM 875 O O . THR A 1 113 ? 7.910 -3.273 4.720 1.00 97.94 113 THR A O 1
ATOM 878 N N . ASN A 1 114 ? 6.322 -3.300 6.299 1.00 98.31 114 ASN A N 1
ATOM 879 C CA . ASN A 1 114 ? 5.491 -4.314 5.661 1.00 98.31 114 ASN A CA 1
ATOM 880 C C . ASN A 1 114 ? 4.113 -3.739 5.339 1.00 98.31 114 ASN A C 1
ATOM 882 O O . ASN A 1 114 ? 3.508 -3.044 6.155 1.00 98.31 114 ASN A O 1
ATOM 886 N N . LEU A 1 115 ? 3.595 -4.093 4.167 1.00 98.50 115 LEU A N 1
ATOM 887 C CA . LEU A 1 115 ? 2.202 -3.896 3.799 1.00 98.50 115 LEU A CA 1
ATOM 888 C C . LEU A 1 115 ? 1.415 -5.149 4.182 1.00 98.50 115 LEU A C 1
ATOM 890 O O . LEU A 1 115 ? 1.620 -6.216 3.600 1.00 98.50 115 LEU A O 1
ATOM 894 N N . TYR A 1 116 ? 0.496 -5.006 5.131 1.00 98.50 116 TYR A N 1
ATOM 895 C CA . TYR A 1 116 ? -0.437 -6.062 5.517 1.00 98.50 116 TYR A CA 1
ATOM 896 C C . TYR A 1 116 ? -1.817 -5.826 4.906 1.00 98.50 116 TYR A C 1
ATOM 898 O O . TYR A 1 116 ? -2.222 -4.695 4.642 1.00 98.50 116 TYR A O 1
ATOM 906 N N . ALA A 1 117 ? -2.551 -6.907 4.675 1.00 98.12 117 ALA A N 1
ATOM 907 C CA . ALA A 1 117 ? -3.897 -6.855 4.137 1.00 98.12 117 ALA A CA 1
ATOM 908 C C . ALA A 1 117 ? -4.882 -6.224 5.141 1.00 98.12 117 ALA A C 1
ATOM 910 O O . ALA A 1 117 ? -5.079 -6.777 6.228 1.00 98.12 117 ALA A O 1
ATOM 911 N N . PRO A 1 118 ? -5.588 -5.136 4.783 1.00 97.44 118 PRO A N 1
ATOM 912 C CA . PRO A 1 118 ? -6.517 -4.476 5.707 1.00 97.44 118 PRO A CA 1
ATOM 913 C C . PRO A 1 118 ? -7.812 -5.274 5.943 1.00 97.44 118 PRO A C 1
ATOM 915 O O . PRO A 1 118 ? -8.505 -5.105 6.948 1.00 97.44 118 PRO A O 1
ATOM 918 N N . CYS A 1 119 ? -8.156 -6.144 4.997 1.00 97.31 119 CYS A N 1
ATOM 919 C CA . CYS A 1 119 ? -9.333 -7.008 4.981 1.00 97.31 119 CYS A CA 1
ATOM 920 C C . CYS A 1 119 ? -9.077 -8.189 4.033 1.00 97.31 119 CYS A C 1
ATOM 922 O O . CYS A 1 119 ? -8.013 -8.260 3.417 1.00 97.31 119 CYS A O 1
ATOM 924 N N . ALA A 1 120 ? -10.031 -9.114 3.894 1.00 97.44 120 ALA A N 1
ATOM 925 C CA . ALA A 1 120 ? -9.944 -10.114 2.836 1.00 97.44 120 ALA A CA 1
ATOM 926 C C . ALA A 1 120 ? -10.062 -9.479 1.443 1.00 97.44 120 ALA A C 1
ATOM 928 O O . ALA A 1 120 ? -10.725 -8.461 1.268 1.00 97.44 120 ALA A O 1
ATOM 929 N N . GLY A 1 121 ? -9.451 -10.085 0.433 1.00 97.00 121 GLY A N 1
ATOM 930 C CA . GLY A 1 121 ? -9.367 -9.479 -0.891 1.00 97.00 121 GLY A CA 1
ATOM 931 C C . GLY A 1 121 ? -8.899 -10.427 -1.982 1.00 97.00 121 GLY A C 1
ATOM 932 O O . GLY A 1 121 ? -8.596 -11.593 -1.729 1.00 97.00 121 GLY A O 1
ATOM 933 N N . VAL A 1 122 ? -8.854 -9.897 -3.203 1.00 97.81 122 VAL A N 1
ATOM 934 C CA . VAL A 1 122 ? -8.291 -10.559 -4.386 1.00 97.81 122 VAL A CA 1
ATOM 935 C C . VAL A 1 122 ? -7.347 -9.596 -5.092 1.00 97.81 122 VAL A C 1
ATOM 937 O O . VAL A 1 122 ? -7.744 -8.469 -5.408 1.00 97.81 122 VAL A O 1
ATOM 940 N N . ILE A 1 123 ? -6.126 -10.041 -5.388 1.00 98.31 123 ILE A N 1
ATOM 941 C CA . ILE A 1 123 ? -5.162 -9.272 -6.178 1.00 98.31 123 ILE A CA 1
ATOM 942 C C . ILE A 1 123 ? -5.599 -9.269 -7.646 1.00 98.31 123 ILE A C 1
ATOM 944 O O . ILE A 1 123 ? -5.775 -10.311 -8.276 1.00 98.31 123 ILE A O 1
ATOM 948 N N . LYS A 1 124 ? -5.758 -8.077 -8.214 1.00 98.19 124 LYS A N 1
ATOM 949 C CA . LYS A 1 124 ? -6.130 -7.836 -9.617 1.00 98.19 124 LYS A CA 1
ATOM 950 C C . LYS A 1 124 ? -4.974 -7.338 -10.474 1.00 98.19 124 LYS A C 1
ATOM 952 O O . LYS A 1 124 ? -5.086 -7.310 -11.694 1.00 98.19 124 LYS A O 1
ATOM 957 N N . GLY A 1 125 ? -3.878 -6.924 -9.854 1.00 98.25 125 GLY A N 1
ATOM 958 C CA . GLY A 1 125 ? -2.710 -6.409 -10.550 1.00 98.25 125 GLY A CA 1
ATOM 959 C C . GLY A 1 125 ? -1.638 -5.949 -9.577 1.00 98.25 125 GLY A C 1
ATOM 960 O O . GLY A 1 125 ? -1.918 -5.713 -8.404 1.00 98.25 125 GLY A O 1
ATOM 961 N N . ILE A 1 126 ? -0.426 -5.790 -10.093 1.00 98.38 126 ILE A N 1
ATOM 962 C CA . ILE A 1 126 ? 0.741 -5.290 -9.362 1.00 98.38 126 ILE A CA 1
ATOM 963 C C . ILE A 1 126 ? 1.182 -3.980 -10.022 1.00 98.38 126 ILE A C 1
ATOM 965 O O . ILE A 1 126 ? 1.001 -3.801 -11.231 1.00 98.38 126 ILE A O 1
ATOM 969 N N . ASN A 1 127 ? 1.694 -3.034 -9.236 1.00 97.25 127 ASN A N 1
ATOM 970 C CA . ASN A 1 127 ? 2.246 -1.790 -9.755 1.00 97.25 127 ASN A CA 1
ATOM 971 C C . ASN A 1 127 ? 3.509 -2.073 -10.578 1.00 97.25 127 ASN A C 1
ATOM 973 O O . ASN A 1 127 ? 4.500 -2.492 -9.994 1.00 97.25 127 ASN A O 1
ATOM 977 N N . PRO A 1 128 ? 3.538 -1.806 -11.896 1.00 95.69 128 PRO A N 1
ATOM 978 C CA . PRO A 1 128 ? 4.720 -2.092 -12.712 1.00 95.69 128 PRO A CA 1
ATOM 979 C C . PRO A 1 128 ? 5.961 -1.301 -12.276 1.00 95.69 128 PRO A C 1
ATOM 981 O O . PRO A 1 128 ? 7.080 -1.728 -12.530 1.00 95.69 128 PRO A O 1
ATOM 984 N N . MET A 1 129 ? 5.781 -0.167 -11.591 1.00 95.00 129 MET A N 1
ATOM 985 C CA . MET A 1 129 ? 6.896 0.637 -11.090 1.00 95.00 129 MET A CA 1
ATOM 986 C C . MET A 1 129 ? 7.675 -0.055 -9.961 1.00 95.00 129 MET A C 1
ATOM 988 O O . MET A 1 129 ? 8.759 0.416 -9.629 1.00 95.00 129 MET A O 1
ATOM 992 N N . ILE A 1 130 ? 7.163 -1.144 -9.359 1.00 95.31 130 ILE A N 1
ATOM 993 C CA . ILE A 1 130 ? 7.868 -1.849 -8.270 1.00 95.31 130 ILE A CA 1
ATOM 994 C C . ILE A 1 130 ? 9.185 -2.483 -8.732 1.00 95.31 130 ILE A C 1
ATOM 996 O O . ILE A 1 130 ? 10.035 -2.756 -7.895 1.00 95.31 130 ILE A O 1
ATOM 1000 N N . GLU A 1 131 ? 9.358 -2.678 -10.043 1.00 95.25 131 GLU A N 1
ATOM 1001 C CA . GLU A 1 131 ? 10.603 -3.146 -10.669 1.00 95.25 131 GLU A CA 1
ATOM 1002 C C . GLU A 1 131 ? 11.694 -2.063 -10.669 1.00 95.25 131 GLU A C 1
ATOM 1004 O O . GLU A 1 131 ? 12.891 -2.348 -10.693 1.00 95.25 131 GLU A O 1
ATOM 1009 N N . THR A 1 132 ? 11.291 -0.790 -10.628 1.00 95.06 132 THR A N 1
ATOM 1010 C CA . THR A 1 132 ? 12.187 0.369 -10.561 1.00 95.06 132 THR A CA 1
ATOM 1011 C C . THR A 1 132 ? 11.762 1.330 -9.445 1.00 95.06 132 THR A C 1
ATOM 1013 O O . THR A 1 132 ? 11.542 2.522 -9.682 1.00 95.06 132 THR A O 1
ATOM 1016 N N . PRO A 1 133 ? 11.683 0.859 -8.185 1.00 92.56 133 PRO A N 1
ATOM 1017 C CA . PRO A 1 133 ? 11.066 1.610 -7.091 1.00 92.56 133 PRO A CA 1
ATOM 1018 C C . PRO A 1 133 ? 11.834 2.898 -6.767 1.00 92.56 133 PRO A C 1
ATOM 1020 O O . PRO A 1 133 ? 11.249 3.893 -6.357 1.00 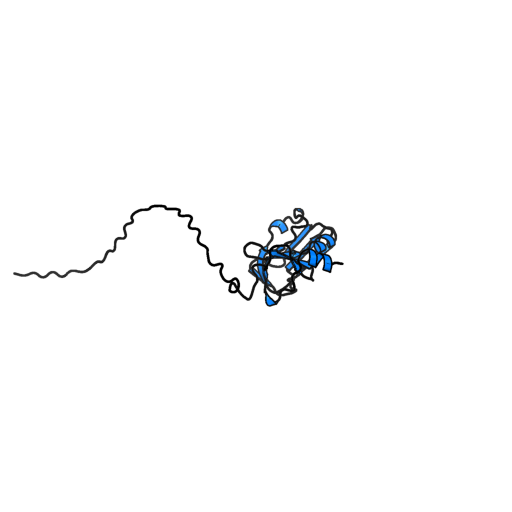92.56 133 PRO A O 1
ATOM 1023 N N . TYR A 1 134 ? 13.132 2.944 -7.078 1.00 86.62 134 TYR A N 1
ATOM 1024 C CA . TYR A 1 134 ? 13.964 4.144 -6.976 1.00 86.62 134 TYR A CA 1
ATOM 1025 C C . TYR A 1 134 ? 13.517 5.309 -7.883 1.00 86.62 134 TYR A C 1
ATOM 1027 O O . TYR A 1 134 ? 13.975 6.436 -7.671 1.00 86.62 134 TYR A O 1
ATOM 1035 N N . GLN A 1 135 ? 12.675 5.049 -8.892 1.00 90.31 135 GLN A N 1
ATOM 1036 C CA . GLN A 1 135 ? 12.057 6.052 -9.769 1.00 90.31 135 GLN A CA 1
ATOM 1037 C C . GLN A 1 135 ? 10.691 6.527 -9.256 1.00 90.31 135 GLN A C 1
ATOM 1039 O O . GLN A 1 135 ? 10.158 7.509 -9.778 1.00 90.31 135 GLN A O 1
ATOM 1044 N N . MET A 1 136 ? 10.117 5.848 -8.257 1.00 89.88 136 MET A N 1
ATOM 1045 C CA . MET A 1 136 ? 8.842 6.246 -7.674 1.00 89.88 136 MET A CA 1
ATOM 1046 C C . MET A 1 136 ? 8.973 7.577 -6.935 1.00 89.88 136 MET A C 1
ATOM 1048 O O . MET A 1 136 ? 9.904 7.810 -6.163 1.00 89.88 136 MET A O 1
ATOM 1052 N N . GLN A 1 137 ? 7.992 8.445 -7.145 1.00 86.75 137 GLN A N 1
ATOM 1053 C CA . GLN A 1 137 ? 7.783 9.630 -6.328 1.00 86.75 137 GLN A CA 1
ATOM 1054 C C . GLN A 1 137 ? 7.201 9.238 -4.959 1.00 86.75 137 GLN A C 1
ATOM 1056 O O . GLN A 1 137 ? 6.512 8.221 -4.863 1.00 86.75 137 GLN A O 1
ATOM 1061 N N . PRO A 1 138 ? 7.374 10.061 -3.906 1.00 79.44 138 PRO A N 1
ATOM 1062 C CA . PRO A 1 138 ? 6.821 9.773 -2.578 1.00 79.44 138 PRO A CA 1
ATOM 1063 C C . PRO A 1 138 ? 5.301 9.561 -2.534 1.00 79.44 138 PRO A C 1
ATOM 1065 O O . PRO A 1 138 ? 4.804 8.962 -1.590 1.00 79.44 138 PRO A O 1
ATOM 1068 N N . ASN A 1 139 ? 4.556 10.036 -3.539 1.00 80.44 139 ASN A N 1
ATOM 1069 C CA . ASN A 1 139 ? 3.111 9.832 -3.663 1.00 80.44 139 ASN A CA 1
ATOM 1070 C C . ASN A 1 139 ? 2.717 8.590 -4.494 1.00 80.44 139 ASN A C 1
ATOM 1072 O O . ASN A 1 139 ? 1.531 8.305 -4.655 1.00 80.44 139 ASN A O 1
ATOM 1076 N N . GLN A 1 140 ? 3.682 7.835 -5.025 1.00 84.69 140 GLN A N 1
ATOM 1077 C CA . GLN A 1 140 ? 3.467 6.597 -5.784 1.00 84.69 140 GLN A CA 1
ATOM 1078 C C . GLN A 1 140 ? 3.600 5.371 -4.873 1.00 84.69 140 GLN A C 1
ATOM 1080 O O . GLN A 1 140 ? 4.385 4.466 -5.122 1.00 84.69 140 GLN A O 1
ATOM 1085 N N . VAL A 1 141 ? 2.812 5.353 -3.801 1.00 86.50 141 VAL A N 1
ATOM 1086 C CA . VAL A 1 141 ? 2.963 4.425 -2.664 1.00 86.50 141 VAL A CA 1
ATOM 1087 C C . VAL A 1 141 ? 2.253 3.082 -2.809 1.00 86.50 141 VAL A C 1
ATOM 1089 O O . VAL A 1 141 ? 2.303 2.242 -1.910 1.00 86.50 141 VAL A O 1
ATOM 1092 N N . TRP A 1 142 ? 1.541 2.889 -3.915 1.00 96.88 142 TRP A N 1
ATOM 1093 C CA . TRP A 1 142 ? 0.714 1.712 -4.132 1.00 96.88 142 TRP A CA 1
ATOM 1094 C C . TRP A 1 142 ? 1.520 0.541 -4.685 1.00 96.88 142 TRP A C 1
ATOM 1096 O O . TRP A 1 142 ? 2.395 0.706 -5.536 1.00 96.88 142 TRP A O 1
ATOM 1106 N N . VAL A 1 143 ? 1.180 -0.657 -4.219 1.00 98.06 143 VAL A N 1
ATOM 1107 C CA . VAL A 1 143 ? 1.826 -1.917 -4.602 1.00 98.06 143 VAL A CA 1
ATOM 1108 C C . VAL A 1 143 ? 0.873 -2.780 -5.418 1.00 98.06 143 VAL A C 1
ATOM 1110 O O . VAL A 1 143 ? 1.255 -3.306 -6.461 1.00 98.06 143 VAL A O 1
ATOM 1113 N N . TYR A 1 144 ? -0.388 -2.882 -4.993 1.00 98.69 144 TYR A N 1
ATOM 1114 C CA . TYR A 1 144 ? -1.371 -3.767 -5.615 1.00 98.69 144 TYR A CA 1
ATOM 1115 C C . TYR A 1 144 ? -2.609 -3.029 -6.101 1.00 98.69 144 TYR A C 1
ATOM 1117 O O . TYR A 1 144 ? -2.991 -1.985 -5.580 1.00 98.69 144 TYR A O 1
ATOM 1125 N N . LYS A 1 145 ? -3.268 -3.630 -7.087 1.00 98.38 145 LYS A N 1
ATOM 1126 C CA . LYS A 1 145 ? -4.670 -3.400 -7.432 1.00 98.38 145 LYS A CA 1
ATOM 1127 C C . LYS 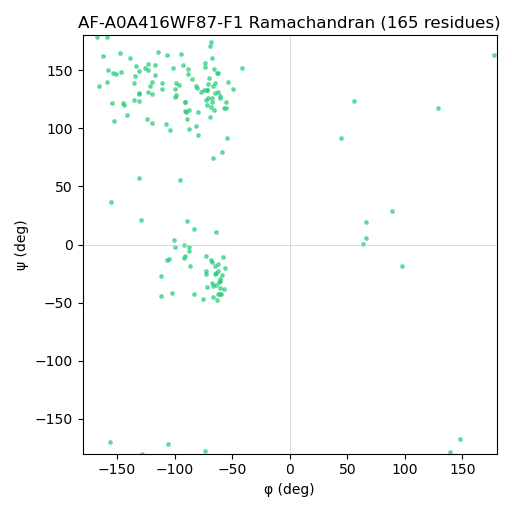A 1 145 ? -5.473 -4.527 -6.799 1.00 98.38 145 LYS A C 1
ATOM 1129 O O . LYS A 1 145 ? -5.151 -5.687 -7.044 1.00 98.38 145 LYS A O 1
ATOM 1134 N N . CYS A 1 146 ?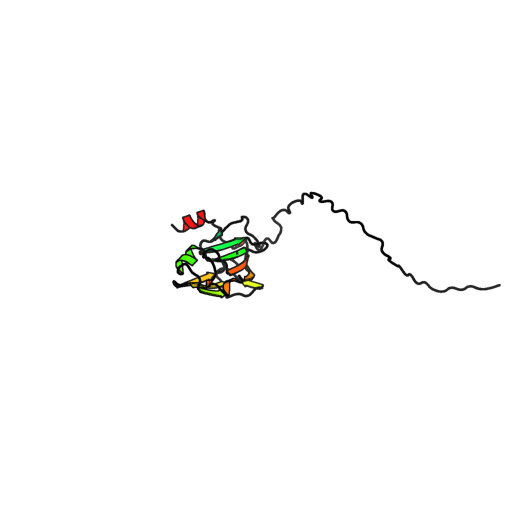 -6.519 -4.215 -6.050 1.00 98.06 146 CYS A N 1
ATOM 1135 C CA . CYS A 1 146 ? -7.289 -5.195 -5.292 1.00 98.06 146 CYS A CA 1
ATOM 1136 C C . CYS A 1 146 ? -8.797 -5.012 -5.478 1.00 98.06 146 CYS A C 1
ATOM 1138 O O . CYS A 1 146 ? -9.288 -3.906 -5.708 1.00 98.06 146 CYS A O 1
ATOM 1140 N N . HIS A 1 147 ? -9.533 -6.107 -5.308 1.00 97.25 147 HIS A N 1
ATOM 1141 C CA . HIS A 1 147 ? -10.919 -6.076 -4.835 1.00 97.25 147 HIS A CA 1
ATOM 1142 C C . HIS A 1 147 ? -10.904 -6.409 -3.342 1.00 97.25 147 HIS A C 1
ATOM 1144 O O . HIS A 1 147 ? -10.202 -7.338 -2.944 1.00 97.25 147 HIS A O 1
ATOM 1150 N N . LEU A 1 148 ? -11.628 -5.650 -2.519 1.00 96.44 148 LEU A N 1
ATOM 1151 C CA . LEU A 1 148 ? -11.527 -5.695 -1.052 1.00 96.44 148 LEU A CA 1
ATOM 1152 C C . LEU A 1 148 ? -12.864 -6.035 -0.402 1.00 96.44 148 LEU A C 1
ATOM 1154 O O . LEU A 1 148 ? -13.884 -5.485 -0.796 1.00 96.44 148 LEU A O 1
ATOM 1158 N N . LYS A 1 149 ? -12.885 -6.918 0.595 1.00 94.12 149 LYS A N 1
ATOM 1159 C CA . LYS A 1 149 ? -14.124 -7.380 1.218 1.00 94.12 149 LYS A CA 1
ATOM 1160 C C . LYS A 1 149 ? -14.741 -6.269 2.068 1.00 94.12 149 LYS A C 1
ATOM 1162 O O . LYS A 1 149 ? -14.122 -5.769 3.008 1.00 94.12 149 LYS A O 1
ATOM 1167 N N . ARG A 1 150 ? -15.964 -5.875 1.712 1.00 88.06 150 ARG A N 1
ATOM 1168 C CA . ARG A 1 150 ? -16.607 -4.638 2.180 1.00 88.06 150 ARG A CA 1
ATOM 1169 C C . ARG A 1 150 ? -16.836 -4.604 3.689 1.00 88.06 150 ARG A C 1
ATOM 1171 O O . ARG A 1 150 ? -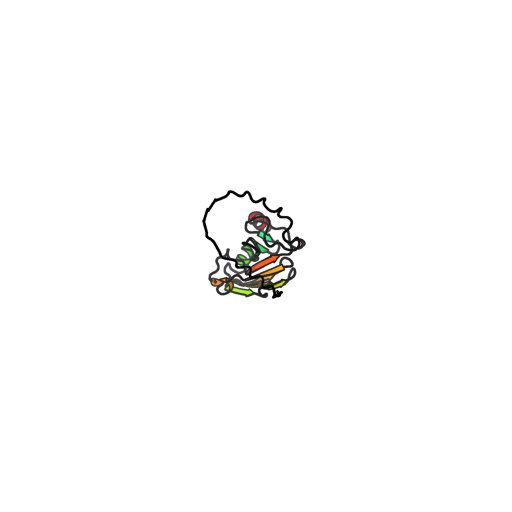16.502 -3.618 4.332 1.00 88.06 150 ARG A O 1
ATOM 1178 N N . ASP A 1 151 ? -17.388 -5.680 4.232 1.00 90.19 151 ASP A N 1
ATOM 1179 C CA . ASP A 1 151 ? -17.769 -5.831 5.643 1.00 90.19 151 ASP A CA 1
ATOM 1180 C C . ASP A 1 151 ? -16.578 -5.879 6.617 1.00 90.19 151 ASP A C 1
ATOM 1182 O O . ASP A 1 151 ? -16.756 -5.739 7.825 1.00 90.19 151 ASP A O 1
ATOM 1186 N N . GLN A 1 152 ? -15.365 -6.089 6.105 1.00 93.12 152 GLN A N 1
ATOM 1187 C CA . GLN A 1 152 ? -14.145 -6.231 6.900 1.00 93.12 152 GLN A CA 1
ATOM 1188 C C . GLN A 1 152 ? -13.235 -5.003 6.854 1.00 93.12 152 GLN A C 1
ATOM 1190 O O . GLN A 1 152 ? -12.276 -4.933 7.630 1.00 93.12 152 GLN A O 1
ATOM 1195 N N . LEU A 1 153 ? -13.496 -4.066 5.940 1.00 92.25 153 LEU A N 1
ATOM 1196 C CA . LEU A 1 153 ? -12.699 -2.857 5.805 1.00 92.25 153 LEU A CA 1
ATOM 1197 C C . LEU A 1 153 ? -12.979 -1.920 6.985 1.00 92.25 153 LEU A C 1
ATOM 1199 O O . LEU A 1 153 ? -14.128 -1.699 7.365 1.00 92.25 153 LEU A O 1
ATOM 1203 N N . GLY A 1 154 ? -11.913 -1.395 7.587 1.00 91.56 154 GLY A N 1
ATOM 1204 C CA . GLY A 1 154 ? -12.029 -0.432 8.679 1.00 91.56 154 GLY A CA 1
ATOM 1205 C C . GLY A 1 154 ? -12.589 0.924 8.225 1.00 91.56 154 GLY A C 1
ATOM 1206 O O . GLY A 1 154 ? -12.759 1.158 7.025 1.00 91.56 154 GLY A O 1
ATOM 1207 N N . PRO A 1 155 ? -12.849 1.838 9.177 1.00 94.06 155 PRO A N 1
ATOM 1208 C CA . PRO A 1 155 ? -13.262 3.197 8.854 1.00 94.06 155 PRO A CA 1
ATOM 1209 C C . PRO A 1 155 ? -12.172 3.895 8.036 1.00 94.06 155 PRO A C 1
ATOM 1211 O O . PRO A 1 155 ? -11.005 3.912 8.432 1.00 94.06 155 PRO A O 1
ATOM 1214 N N . LEU A 1 156 ? -12.570 4.448 6.893 1.00 95.62 156 LEU A N 1
ATOM 1215 C CA . LEU A 1 156 ? -11.689 5.191 6.001 1.00 95.62 156 LEU A CA 1
ATOM 1216 C C . LEU A 1 156 ? -11.527 6.621 6.504 1.00 95.62 156 LEU A C 1
ATOM 1218 O O . LEU A 1 156 ? -12.517 7.261 6.845 1.00 95.62 156 LEU A O 1
ATOM 1222 N N . MET A 1 157 ? -10.292 7.104 6.482 1.00 97.88 157 MET A N 1
ATOM 1223 C CA . MET A 1 157 ? -9.935 8.490 6.758 1.00 97.88 157 MET A CA 1
ATOM 1224 C C . MET A 1 157 ? -9.460 9.145 5.467 1.00 97.88 157 MET A C 1
ATOM 1226 O O . MET A 1 157 ? -8.662 8.546 4.746 1.00 97.88 157 MET A O 1
ATOM 1230 N N . ASP A 1 158 ? -9.926 10.347 5.156 1.00 97.44 158 ASP A N 1
ATOM 1231 C CA . ASP A 1 158 ? -9.306 11.166 4.113 1.00 97.44 158 ASP A CA 1
ATOM 1232 C C . ASP A 1 158 ? -7.955 11.759 4.571 1.00 97.44 158 ASP A C 1
ATOM 1234 O O . ASP A 1 158 ? -7.465 11.474 5.666 1.00 97.44 158 ASP A O 1
ATOM 1238 N N . ASP A 1 159 ? -7.314 12.561 3.715 1.00 96.06 159 ASP A N 1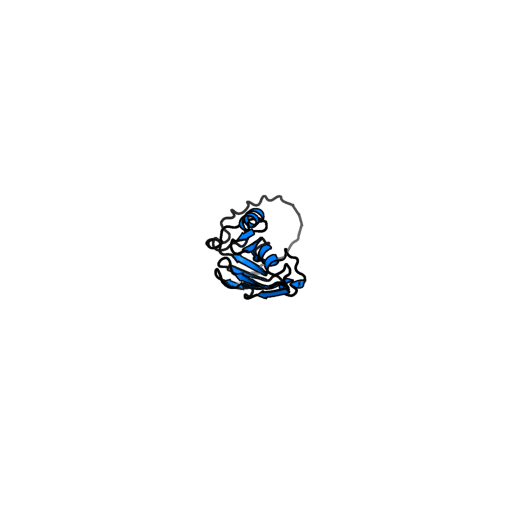
ATOM 1239 C CA . ASP A 1 159 ? -6.022 13.189 4.022 1.00 96.06 159 ASP A CA 1
ATOM 1240 C C . ASP A 1 159 ? -6.064 14.047 5.308 1.00 96.06 159 ASP A C 1
ATOM 1242 O O . ASP A 1 159 ? -5.102 14.038 6.080 1.00 96.06 159 ASP A O 1
ATOM 1246 N N . GLN A 1 160 ? -7.161 14.771 5.567 1.00 96.94 160 GLN A N 1
ATOM 1247 C CA . GLN A 1 160 ? -7.290 15.643 6.740 1.00 96.94 160 GLN A CA 1
ATOM 1248 C C . GLN A 1 160 ? -7.532 14.824 8.009 1.00 96.94 160 GLN A C 1
ATOM 1250 O O . GLN A 1 160 ? -6.878 15.055 9.028 1.00 96.94 160 GLN A O 1
ATOM 1255 N N . GLU A 1 161 ? -8.455 13.866 7.944 1.00 97.94 161 GLU A N 1
ATOM 1256 C CA . GLU A 1 161 ? -8.776 12.963 9.050 1.00 97.94 161 GLU A CA 1
ATOM 1257 C C . GLU A 1 161 ? -7.546 12.144 9.459 1.00 97.94 161 GLU A C 1
ATOM 1259 O O . GLU A 1 161 ? -7.236 12.029 10.646 1.00 97.94 161 GLU A O 1
ATOM 1264 N N . TYR A 1 162 ? -6.792 11.642 8.478 1.00 97.44 162 TYR A N 1
ATOM 1265 C CA . TYR A 1 162 ? -5.567 10.894 8.725 1.00 97.44 162 TYR A CA 1
ATOM 1266 C C . TYR A 1 162 ? -4.472 11.770 9.336 1.00 97.44 162 TYR A C 1
ATOM 1268 O O . TYR A 1 162 ? -3.857 11.374 10.322 1.00 97.44 162 TYR A O 1
ATOM 1276 N N . ALA A 1 163 ? -4.251 12.979 8.808 1.00 96.69 163 ALA A N 1
ATOM 1277 C CA . ALA A 1 163 ? -3.268 13.906 9.366 1.00 96.69 163 ALA A CA 1
ATOM 1278 C C . ALA A 1 163 ? -3.587 14.294 10.818 1.00 96.69 163 ALA A C 1
ATOM 1280 O O . ALA A 1 163 ? -2.674 14.403 11.635 1.00 96.69 163 ALA A O 1
ATOM 1281 N N . ALA A 1 164 ? -4.868 14.469 11.154 1.00 97.06 164 ALA A N 1
ATOM 1282 C CA . ALA A 1 164 ? -5.302 14.722 12.525 1.00 97.06 164 ALA A CA 1
ATOM 1283 C C . ALA A 1 164 ? -5.073 13.509 13.443 1.00 97.06 164 ALA A C 1
ATOM 1285 O O . ALA A 1 164 ? -4.706 13.684 14.599 1.00 97.06 164 ALA A O 1
ATOM 1286 N N . ALA A 1 165 ? -5.238 12.286 12.930 1.00 95.25 165 ALA A N 1
ATOM 1287 C CA . ALA A 1 165 ? -5.023 11.051 13.687 1.00 95.25 165 ALA A CA 1
ATOM 1288 C C . ALA A 1 165 ? -3.540 10.727 13.972 1.00 95.25 165 ALA A C 1
ATOM 1290 O O . ALA A 1 165 ? -3.265 9.799 14.734 1.00 95.25 165 ALA A O 1
ATOM 1291 N N . LEU A 1 166 ? -2.596 11.447 13.353 1.00 92.81 166 LEU A N 1
ATOM 1292 C CA . LEU A 1 166 ? -1.150 11.292 13.567 1.00 92.81 166 LEU A CA 1
ATOM 1293 C C . LEU A 1 166 ? -0.577 12.203 14.669 1.00 92.81 166 LEU A C 1
ATOM 1295 O O . LEU A 1 166 ? 0.599 12.050 15.003 1.00 92.81 166 LEU A O 1
ATOM 1299 N N . GLN A 1 167 ? -1.358 13.164 15.174 1.00 79.00 167 GLN A N 1
ATOM 1300 C CA . GLN A 1 167 ? -0.961 14.096 16.241 1.00 79.00 167 GLN A CA 1
ATOM 1301 C C . GLN A 1 167 ? -1.180 13.487 17.626 1.00 79.00 167 GLN A C 1
ATOM 1303 O O . GLN A 1 167 ? -0.340 13.768 18.510 1.00 79.00 167 GLN A O 1
#

Mean predicted aligned error: 12.0 Å